Protein AF-A0A433BA31-F1 (afdb_monomer_lite)

Radius of gyration: 14.69 Å; chains: 1; bounding box: 31×31×34 Å

pLDDT: mean 86.64, std 12.72, range [44.12, 97.5]

Foldseek 3Di:
DDCDPPFPQHVHDADDCPDQFKDKQVPCQLVQAHPGPRHRDRDQWDWDAQWWKKKWFWWPPDPVDGTDTDIDDTDGRYHDTDTPDPVVDPRTDTPIMMMGID

Sequence (102 aa):
ICTNKTCEAFEEQVVVEYGKRDFDLLWDRWECKCPMCFKFVDPITCAFSNTFWRFEGAQIININEKPLKVFCDWTYAGDAYHLFDHDECEMVDWGELSIYVR

Secondary structure (DSSP, 8-state):
-B--TTSTTBTS-------SS-EEHHHHGGG-B-TTT--B---------SSEEEEEEEEES-TTSPPEEEE---EE--SS-----TTTS---EEEEEEEEE-

Organism: NCBI:txid994334

Structure (mmCIF, N/CA/C/O backbone):
data_AF-A0A433BA31-F1
#
_entry.id   AF-A0A433BA31-F1
#
loop_
_atom_site.group_PDB
_atom_site.id
_atom_site.type_symbol
_atom_site.label_atom_id
_atom_site.label_alt_id
_atom_site.label_comp_id
_atom_site.label_asym_id
_atom_site.label_entity_id
_atom_site.label_seq_id
_atom_site.pdbx_PDB_ins_code
_atom_site.Cartn_x
_atom_site.Cartn_y
_atom_site.Cartn_z
_atom_site.occupancy
_atom_site.B_iso_or_equiv
_atom_site.auth_seq_id
_atom_site.auth_comp_id
_atom_site.auth_asym_id
_atom_site.auth_atom_id
_atom_site.pdbx_PDB_model_num
ATOM 1 N N . ILE A 1 1 ? 0.177 4.512 10.891 1.00 91.12 1 ILE A N 1
ATOM 2 C CA . ILE A 1 1 ? 0.185 4.820 12.350 1.00 91.12 1 ILE A CA 1
ATOM 3 C C . ILE A 1 1 ? -0.847 5.909 12.629 1.00 91.12 1 ILE A C 1
ATOM 5 O O . ILE A 1 1 ? -0.978 6.813 11.806 1.00 91.12 1 ILE A O 1
ATOM 9 N N . CYS A 1 2 ? -1.599 5.837 13.731 1.00 94.62 2 CYS A N 1
ATOM 10 C CA . CYS A 1 2 ? -2.528 6.910 14.104 1.00 94.62 2 CYS A CA 1
ATOM 11 C C . CYS A 1 2 ? -1.805 8.041 14.854 1.00 94.62 2 CYS A C 1
ATOM 13 O O . CYS A 1 2 ? -1.207 7.827 15.903 1.00 94.62 2 CYS A O 1
ATOM 15 N N . THR A 1 3 ? -1.906 9.269 14.348 1.00 95.25 3 THR A N 1
ATOM 16 C CA . THR A 1 3 ? -1.249 10.459 14.927 1.00 95.25 3 THR A CA 1
ATOM 17 C C . THR A 1 3 ? -2.184 11.313 15.790 1.00 95.25 3 THR A C 1
ATOM 19 O O . THR A 1 3 ? -1.786 12.349 16.328 1.00 95.25 3 THR A O 1
ATOM 22 N N . ASN A 1 4 ? -3.445 10.898 15.945 1.00 96.81 4 ASN A N 1
ATOM 23 C CA . ASN A 1 4 ? -4.422 11.623 16.747 1.00 96.81 4 ASN A CA 1
ATOM 24 C C . ASN A 1 4 ? -4.256 11.312 18.243 1.00 96.81 4 ASN A C 1
ATOM 26 O O . ASN A 1 4 ? -4.662 10.246 18.691 1.00 96.81 4 ASN A O 1
ATOM 30 N N . LYS A 1 5 ? -3.754 12.280 19.019 1.00 97.06 5 LYS A N 1
ATOM 31 C CA . LYS A 1 5 ? -3.470 12.162 20.467 1.00 97.06 5 LYS A CA 1
ATOM 32 C C . LYS A 1 5 ? -4.663 11.782 21.348 1.00 97.06 5 LYS A C 1
ATOM 34 O O . LYS A 1 5 ? -4.467 11.366 22.481 1.00 97.06 5 LYS A O 1
ATOM 39 N N . THR A 1 6 ? -5.892 11.981 20.873 1.00 97.38 6 THR A N 1
ATOM 40 C CA . THR A 1 6 ? -7.116 11.630 21.616 1.00 97.38 6 THR A CA 1
ATOM 41 C C . THR A 1 6 ? -7.681 10.264 21.235 1.00 97.38 6 THR A C 1
ATOM 43 O O . THR A 1 6 ? -8.698 9.847 21.783 1.00 97.38 6 THR A O 1
ATOM 46 N N . CYS A 1 7 ? -7.067 9.586 20.266 1.00 97.50 7 CYS A N 1
ATOM 47 C CA . CYS A 1 7 ? -7.461 8.256 19.835 1.00 97.50 7 CYS A CA 1
ATOM 48 C C . CYS A 1 7 ? -6.865 7.201 20.770 1.00 97.50 7 CYS A C 1
ATOM 50 O O . CYS A 1 7 ? -5.711 7.318 21.162 1.00 97.50 7 CYS A O 1
ATOM 52 N N . GLU A 1 8 ? -7.611 6.131 21.041 1.00 97.06 8 GLU A N 1
ATOM 53 C CA . GLU A 1 8 ? -7.100 4.971 21.786 1.00 97.06 8 GLU A CA 1
ATOM 54 C C . GLU A 1 8 ? -5.876 4.344 21.101 1.00 97.06 8 GLU A C 1
ATOM 56 O O . GLU A 1 8 ? -4.901 4.009 21.753 1.00 97.06 8 GLU A O 1
ATOM 61 N N . ALA A 1 9 ? -5.892 4.283 19.769 1.00 95.94 9 ALA A N 1
ATOM 62 C CA . ALA A 1 9 ? -4.778 3.816 18.948 1.00 95.94 9 ALA A CA 1
ATOM 63 C C . ALA A 1 9 ? -3.666 4.865 18.697 1.00 95.94 9 ALA A C 1
ATOM 65 O O . ALA A 1 9 ? -2.966 4.751 17.696 1.00 95.94 9 ALA A O 1
ATOM 66 N N . PHE A 1 10 ? -3.541 5.937 19.491 1.00 97.06 10 PHE A N 1
ATOM 67 C CA . PHE A 1 10 ? -2.471 6.929 19.291 1.00 97.06 10 PHE A CA 1
ATOM 68 C C . PHE A 1 10 ? -1.086 6.264 19.341 1.00 97.06 10 PHE A C 1
ATOM 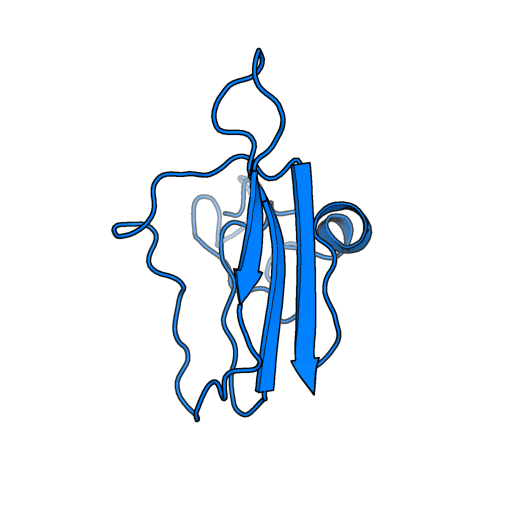70 O O . PHE A 1 10 ? -0.820 5.498 20.255 1.00 97.06 10 PHE A O 1
ATOM 77 N N . GLU A 1 11 ? -0.234 6.558 18.352 1.00 94.44 11 GLU A N 1
ATOM 78 C CA . GLU A 1 11 ? 1.095 5.945 18.144 1.00 94.44 11 GLU A CA 1
ATOM 79 C C . GLU A 1 11 ? 1.084 4.447 17.789 1.00 94.44 11 GLU A C 1
ATOM 81 O O . GLU A 1 11 ? 2.133 3.883 17.494 1.00 94.44 11 GLU A O 1
ATOM 86 N N . GLU A 1 12 ? -0.094 3.836 17.654 1.00 93.75 12 GLU A N 1
ATOM 87 C CA . GLU A 1 12 ? -0.236 2.441 17.241 1.00 93.75 12 GLU A CA 1
ATOM 88 C C . GLU A 1 12 ? -0.394 2.292 15.717 1.00 93.75 12 GLU A C 1
ATOM 90 O O . GLU A 1 12 ? -0.928 3.160 14.997 1.00 93.75 12 GLU A O 1
ATOM 95 N N . GLN A 1 13 ? 0.055 1.145 15.200 1.00 91.12 13 GLN A N 1
ATOM 96 C CA . GLN A 1 13 ? -0.247 0.720 13.836 1.00 91.12 13 GLN A CA 1
ATOM 97 C C . GLN A 1 13 ? -1.692 0.217 13.768 1.00 91.12 13 GLN A C 1
ATOM 99 O O . GLN A 1 13 ? -2.119 -0.632 14.541 1.00 91.12 13 GLN A O 1
ATOM 104 N N . VAL A 1 14 ? -2.449 0.742 12.808 1.00 92.06 14 VAL A N 1
ATOM 105 C CA . VAL A 1 14 ? -3.846 0.365 12.581 1.00 92.06 14 VAL A CA 1
ATOM 106 C C . VAL A 1 14 ? -3.976 -0.325 11.234 1.00 92.06 14 VAL A C 1
ATOM 108 O O . VAL A 1 14 ? -3.352 0.092 10.258 1.00 92.06 14 VAL A O 1
ATOM 111 N N . VAL A 1 15 ? -4.804 -1.364 11.181 1.00 91.12 15 VAL A N 1
ATOM 112 C CA . VAL A 1 15 ? -5.176 -2.028 9.930 1.00 91.12 15 VAL A CA 1
ATOM 113 C C . VAL A 1 15 ? -6.404 -1.322 9.368 1.00 91.12 15 VAL A C 1
ATOM 115 O O . VAL A 1 15 ? -7.413 -1.179 10.058 1.00 91.12 15 VAL A O 1
ATOM 118 N N . VAL A 1 16 ? -6.302 -0.856 8.125 1.00 91.38 16 VAL A N 1
ATOM 119 C CA . VAL A 1 16 ? -7.411 -0.237 7.395 1.00 91.38 16 VAL A CA 1
ATOM 120 C C . VAL A 1 16 ? -7.902 -1.233 6.355 1.00 91.38 16 VAL A C 1
ATOM 122 O O . VAL A 1 16 ? -7.165 -1.590 5.439 1.00 91.38 16 VAL A O 1
ATOM 125 N N . GLU A 1 17 ? -9.142 -1.694 6.495 1.00 88.88 17 GLU A N 1
ATOM 126 C CA . GLU A 1 17 ? -9.757 -2.581 5.510 1.00 88.88 17 GLU A CA 1
ATOM 127 C C . GLU A 1 17 ? -10.171 -1.774 4.273 1.00 88.88 17 GLU A C 1
ATOM 129 O O . GLU A 1 17 ? -11.041 -0.907 4.345 1.00 88.88 17 GLU A O 1
ATOM 134 N N . TYR A 1 18 ? -9.531 -2.049 3.135 1.00 88.69 18 TYR A N 1
ATOM 135 C CA . TYR A 1 18 ? -9.798 -1.344 1.875 1.00 88.69 18 TYR A CA 1
ATOM 136 C C . TYR A 1 18 ? -10.752 -2.108 0.933 1.00 88.69 18 TYR A C 1
ATOM 138 O O . TYR A 1 18 ? -11.390 -1.512 0.059 1.00 88.69 18 TYR A O 1
ATOM 146 N N . GLY A 1 19 ? -10.8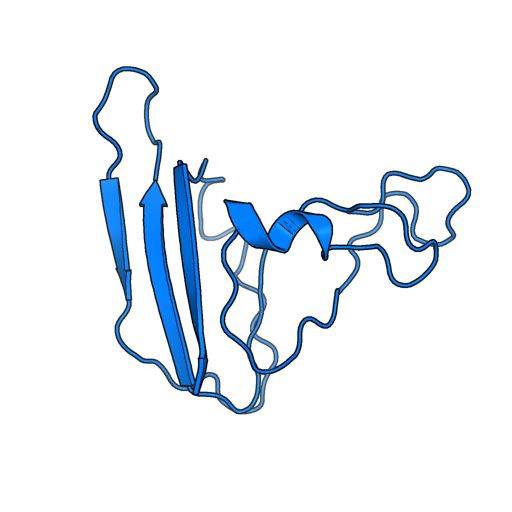85 -3.421 1.152 1.00 86.88 19 GLY A N 1
ATOM 147 C CA . GLY A 1 19 ? -11.698 -4.338 0.352 1.00 86.88 19 GLY A CA 1
ATOM 148 C C . GLY A 1 19 ? -10.957 -4.950 -0.844 1.00 86.88 19 GLY A C 1
ATOM 149 O O . GLY A 1 19 ? -9.775 -4.705 -1.067 1.00 86.88 19 GLY A O 1
ATOM 150 N N . LYS A 1 20 ? -11.668 -5.776 -1.626 1.00 85.25 20 LYS A N 1
ATOM 151 C CA . LYS A 1 20 ? -11.148 -6.421 -2.847 1.00 85.25 20 LYS A CA 1
ATOM 152 C C . LYS A 1 20 ? -11.292 -5.501 -4.062 1.00 85.25 20 LYS A C 1
ATOM 154 O O . LYS A 1 20 ? -12.148 -5.727 -4.916 1.00 85.25 20 LYS A O 1
ATOM 159 N N . ARG A 1 21 ? -10.489 -4.443 -4.102 1.00 92.88 21 ARG A N 1
ATOM 160 C CA . ARG A 1 21 ? -10.387 -3.519 -5.237 1.00 92.88 21 ARG A CA 1
ATOM 161 C C . ARG A 1 21 ? -8.953 -3.038 -5.406 1.00 92.88 21 ARG A C 1
ATOM 163 O O . ARG A 1 21 ? -8.162 -3.124 -4.469 1.00 92.88 21 ARG A O 1
ATOM 170 N N . ASP A 1 22 ? -8.658 -2.548 -6.600 1.00 95.06 22 ASP A N 1
ATOM 171 C CA . ASP A 1 22 ? -7.371 -1.940 -6.912 1.00 95.06 22 ASP A CA 1
ATOM 172 C C . ASP A 1 22 ? -7.132 -0.719 -6.016 1.00 95.06 22 ASP A C 1
ATOM 174 O O . ASP A 1 22 ? -8.086 -0.047 -5.616 1.00 95.06 22 ASP A O 1
ATOM 178 N N . PHE A 1 23 ? -5.868 -0.470 -5.687 1.00 94.50 23 PHE A N 1
ATOM 179 C CA . PHE A 1 23 ? -5.440 0.621 -4.821 1.00 94.50 23 PHE A CA 1
ATOM 180 C C . PHE A 1 23 ? -4.314 1.400 -5.488 1.00 94.50 23 PHE A C 1
ATOM 182 O O . PHE A 1 23 ? -3.276 0.832 -5.830 1.00 94.50 23 PHE A O 1
ATOM 189 N N . ASP A 1 24 ? -4.490 2.703 -5.616 1.00 94.69 24 ASP A N 1
ATOM 190 C CA . ASP A 1 24 ? -3.480 3.637 -6.082 1.00 94.69 24 ASP A CA 1
ATOM 191 C C . ASP A 1 24 ? -3.023 4.530 -4.924 1.00 94.69 24 ASP A C 1
ATOM 193 O O . ASP A 1 24 ? -3.808 5.261 -4.319 1.00 94.69 24 ASP A O 1
ATOM 197 N N . LEU A 1 25 ? -1.732 4.497 -4.600 1.00 91.75 25 LEU A N 1
ATOM 198 C CA . LEU A 1 25 ? -1.193 5.223 -3.451 1.00 91.75 25 LEU A CA 1
ATOM 199 C C . LEU A 1 25 ? -1.424 6.739 -3.541 1.00 91.75 25 LEU A C 1
ATOM 201 O O . LEU A 1 25 ? -1.604 7.393 -2.512 1.00 91.75 25 LEU A O 1
ATOM 205 N N . LEU A 1 26 ? -1.423 7.318 -4.742 1.00 90.19 26 LEU A N 1
ATOM 206 C CA . LEU A 1 26 ? -1.649 8.749 -4.917 1.00 90.19 26 LEU A CA 1
ATOM 207 C C . LEU A 1 26 ? -3.138 9.081 -4.803 1.00 90.19 26 LEU A C 1
ATOM 209 O O . LEU A 1 26 ? -3.505 10.036 -4.108 1.00 90.19 26 LEU A O 1
ATOM 213 N N . TRP A 1 27 ? -3.980 8.301 -5.479 1.00 93.12 27 TRP A N 1
ATOM 214 C CA . TRP A 1 27 ? -5.402 8.601 -5.613 1.00 93.12 27 TRP A CA 1
ATOM 215 C C . TRP A 1 27 ? -6.262 8.081 -4.475 1.00 93.12 27 TRP A C 1
ATOM 217 O O . TRP A 1 27 ? -7.287 8.697 -4.227 1.00 93.12 27 TRP A O 1
ATOM 227 N N . ASP A 1 28 ? -5.854 7.039 -3.755 1.00 94.12 28 ASP A N 1
ATOM 228 C CA . ASP A 1 28 ? -6.685 6.367 -2.749 1.00 94.12 28 ASP A CA 1
ATOM 229 C C . ASP A 1 28 ? -6.208 6.586 -1.309 1.00 94.12 28 ASP A C 1
ATOM 231 O O . ASP A 1 28 ? -6.937 6.285 -0.361 1.00 94.12 28 ASP A O 1
ATOM 235 N N . ARG A 1 29 ? -5.031 7.196 -1.090 1.00 90.06 29 ARG A N 1
ATOM 236 C CA . ARG A 1 29 ? -4.516 7.469 0.273 1.00 90.06 29 ARG A CA 1
ATOM 237 C C . ARG A 1 29 ? -5.455 8.290 1.157 1.00 90.06 29 ARG A C 1
ATOM 239 O O . ARG A 1 29 ? -5.363 8.223 2.378 1.00 90.06 29 ARG A O 1
ATOM 246 N N . TRP A 1 30 ? -6.348 9.092 0.576 1.00 91.06 30 TRP A N 1
ATOM 247 C CA . TRP A 1 30 ? -7.328 9.874 1.342 1.00 91.06 30 TRP A CA 1
ATOM 248 C C . TRP A 1 30 ? -8.442 8.992 1.936 1.00 91.06 30 TRP A C 1
ATOM 250 O O . TRP A 1 30 ? -9.178 9.412 2.833 1.00 91.06 30 TRP A O 1
ATOM 260 N N . GLU A 1 31 ? -8.572 7.752 1.479 1.00 93.44 31 GLU A N 1
ATOM 261 C CA . GLU A 1 31 ? -9.482 6.775 2.067 1.00 93.44 31 GLU A CA 1
ATOM 262 C C . GLU A 1 31 ? -8.853 6.054 3.270 1.00 93.44 31 GLU A C 1
ATOM 264 O O . GLU A 1 31 ? -9.578 5.517 4.110 1.00 93.44 31 GLU A O 1
ATOM 269 N N . CYS A 1 32 ? -7.524 6.108 3.421 1.00 93.69 32 CYS A N 1
ATOM 270 C CA . CYS A 1 32 ? -6.804 5.527 4.551 1.00 93.69 32 CYS A CA 1
ATOM 271 C C . CYS A 1 32 ? -7.093 6.306 5.841 1.00 93.69 32 CYS A C 1
ATOM 273 O O . CYS A 1 32 ? -6.506 7.355 6.128 1.00 93.69 32 CYS A O 1
ATOM 275 N N . LYS A 1 33 ? -8.024 5.786 6.644 1.00 95.75 33 LYS A N 1
ATOM 276 C CA . LYS A 1 33 ? -8.453 6.394 7.907 1.00 95.75 33 LYS A CA 1
ATOM 277 C C . LYS A 1 33 ? -8.349 5.400 9.048 1.00 95.75 33 LYS A C 1
ATOM 279 O O . LYS A 1 33 ? -8.700 4.235 8.906 1.00 95.75 33 LYS A O 1
ATOM 284 N N . CYS A 1 34 ? -7.912 5.888 10.204 1.00 95.94 34 CYS A N 1
ATOM 285 C CA . CYS A 1 34 ? -7.905 5.110 11.433 1.00 95.94 34 CYS A CA 1
ATOM 286 C C . CYS A 1 34 ? -9.331 4.618 11.749 1.00 95.94 34 CYS A C 1
ATOM 288 O O . CYS A 1 34 ? -10.230 5.456 11.846 1.00 95.94 34 CYS A O 1
ATOM 290 N N . PRO A 1 35 ? -9.556 3.310 11.968 1.00 95.56 35 PRO A N 1
ATOM 291 C CA . PRO A 1 35 ? -10.895 2.769 12.219 1.00 95.56 35 PRO A CA 1
ATOM 292 C C . PRO A 1 35 ? -11.497 3.242 13.552 1.00 95.56 35 PRO A C 1
ATOM 294 O O . PRO A 1 35 ? -12.711 3.239 13.713 1.00 95.56 35 PRO A O 1
ATOM 297 N N . MET A 1 36 ? -10.658 3.689 14.494 1.00 96.12 36 MET A N 1
ATOM 298 C CA . MET A 1 36 ? -11.089 4.128 15.826 1.00 96.12 36 MET A CA 1
ATOM 299 C C . MET A 1 36 ? -11.515 5.602 15.862 1.00 96.12 36 MET A C 1
ATOM 301 O O . MET A 1 36 ? -12.467 5.959 16.548 1.00 96.12 36 MET A O 1
ATOM 305 N N . CYS A 1 37 ? -10.805 6.484 15.145 1.00 96.69 37 CYS A N 1
ATOM 306 C CA . CYS A 1 37 ? -11.053 7.934 15.202 1.00 96.69 37 CYS A CA 1
ATOM 307 C C . CYS A 1 37 ? -11.371 8.591 13.854 1.00 96.69 37 CYS A C 1
ATOM 309 O O . CYS A 1 37 ? -11.598 9.802 13.805 1.00 96.69 37 CYS A O 1
ATOM 311 N N . PHE A 1 38 ? -11.361 7.824 12.762 1.00 95.75 38 PHE A N 1
ATOM 312 C CA . PHE A 1 38 ? -11.658 8.257 11.392 1.00 95.75 38 PHE A CA 1
ATOM 313 C C . PHE A 1 38 ? -10.772 9.395 10.854 1.00 95.75 38 PHE A C 1
ATOM 315 O O . PHE A 1 38 ? -11.088 10.009 9.832 1.00 95.75 38 PHE A O 1
ATOM 322 N N . LYS A 1 39 ? -9.648 9.687 11.520 1.00 95.88 39 LYS A N 1
ATOM 323 C CA . LYS A 1 39 ? -8.618 10.610 11.027 1.00 95.88 39 LYS A CA 1
ATOM 324 C C . LYS A 1 39 ? -7.718 9.910 10.015 1.00 95.88 39 LYS A C 1
ATOM 326 O O . LYS A 1 39 ? -7.531 8.698 10.096 1.00 95.88 39 LYS A O 1
ATOM 331 N N . PHE A 1 40 ? -7.171 10.687 9.084 1.00 94.38 40 PHE A N 1
ATOM 332 C CA . PHE A 1 40 ? -6.241 10.192 8.074 1.00 94.38 40 PHE A CA 1
ATOM 333 C C . PHE A 1 40 ? -5.024 9.537 8.721 1.00 94.38 40 PHE A C 1
ATOM 335 O O . PHE A 1 40 ? -4.503 10.031 9.725 1.00 94.38 40 PHE A O 1
ATOM 342 N N . VAL A 1 41 ? -4.591 8.433 8.127 1.00 93.56 41 VAL A N 1
ATOM 343 C CA . VAL A 1 41 ? -3.350 7.744 8.467 1.00 93.56 41 VAL A CA 1
ATOM 344 C C . VAL A 1 41 ? -2.599 7.465 7.179 1.00 93.56 41 VAL A C 1
ATOM 346 O O . VAL A 1 41 ? -3.210 7.081 6.184 1.00 93.56 41 VAL A O 1
ATOM 349 N N . ASP A 1 42 ? -1.284 7.648 7.197 1.00 90.50 42 ASP A N 1
ATOM 350 C CA . ASP A 1 42 ? -0.477 7.284 6.041 1.00 90.50 42 ASP A CA 1
ATOM 351 C C . ASP A 1 42 ? -0.383 5.753 5.930 1.00 90.50 42 ASP A C 1
ATOM 353 O O . ASP A 1 42 ? -0.121 5.081 6.942 1.00 90.50 42 ASP A O 1
ATOM 357 N N . PRO A 1 43 ? -0.633 5.187 4.734 1.00 89.00 43 PRO A N 1
ATOM 358 C CA . PRO A 1 43 ? -0.404 3.775 4.472 1.00 89.00 43 PRO A CA 1
ATOM 359 C C . PRO A 1 43 ? 1.103 3.500 4.469 1.00 89.00 43 PRO A C 1
ATOM 361 O O . PRO A 1 43 ? 1.870 4.207 3.824 1.00 89.00 43 PRO A O 1
ATOM 364 N N . ILE A 1 44 ? 1.522 2.478 5.215 1.00 85.31 44 ILE A N 1
ATOM 365 C CA . ILE A 1 44 ? 2.941 2.100 5.369 1.00 85.31 44 ILE A CA 1
ATOM 366 C C . ILE A 1 44 ? 3.209 0.748 4.702 1.00 85.31 44 ILE A C 1
ATOM 368 O O . ILE A 1 44 ? 4.258 0.523 4.116 1.00 85.31 44 ILE A O 1
ATOM 372 N N . THR A 1 45 ? 2.243 -0.161 4.791 1.00 85.62 45 THR A N 1
ATOM 373 C CA . THR A 1 45 ? 2.321 -1.521 4.264 1.00 85.62 45 THR A CA 1
ATOM 374 C C . THR A 1 45 ? 0.918 -1.990 3.890 1.00 85.62 45 THR A C 1
ATOM 376 O O . THR A 1 45 ? -0.079 -1.354 4.250 1.00 85.62 45 THR A O 1
ATOM 379 N N . CYS A 1 46 ? 0.840 -3.094 3.158 1.00 86.88 46 CYS A N 1
ATOM 380 C CA . CYS A 1 46 ? -0.405 -3.726 2.751 1.00 86.88 46 CYS A CA 1
ATOM 381 C C . CYS A 1 46 ? -0.333 -5.233 2.997 1.00 86.88 46 CYS A C 1
ATOM 383 O O . CYS A 1 46 ? 0.732 -5.798 3.248 1.00 86.88 46 CYS A O 1
ATOM 385 N N . ALA A 1 47 ? -1.493 -5.871 2.945 1.00 86.19 47 ALA A N 1
ATOM 386 C CA . ALA A 1 47 ? -1.616 -7.307 3.068 1.00 86.19 47 ALA A CA 1
ATOM 387 C C . ALA A 1 47 ? -2.810 -7.782 2.246 1.00 86.19 47 ALA A C 1
ATOM 389 O O . ALA A 1 47 ? -3.790 -7.059 2.054 1.00 86.19 47 ALA A O 1
ATOM 390 N N . PHE A 1 48 ? -2.721 -9.023 1.787 1.00 87.81 48 PHE A N 1
ATOM 391 C CA . PHE A 1 48 ? -3.701 -9.646 0.912 1.00 87.81 48 PHE A CA 1
ATOM 392 C C . PHE A 1 48 ? -4.179 -10.952 1.539 1.00 87.81 48 PHE A C 1
ATOM 394 O O . PHE A 1 48 ? -3.406 -11.645 2.192 1.00 87.81 48 PHE A O 1
ATOM 401 N N . SER A 1 49 ? -5.447 -11.301 1.328 1.00 88.19 49 SER A N 1
ATOM 402 C CA . SER A 1 49 ? -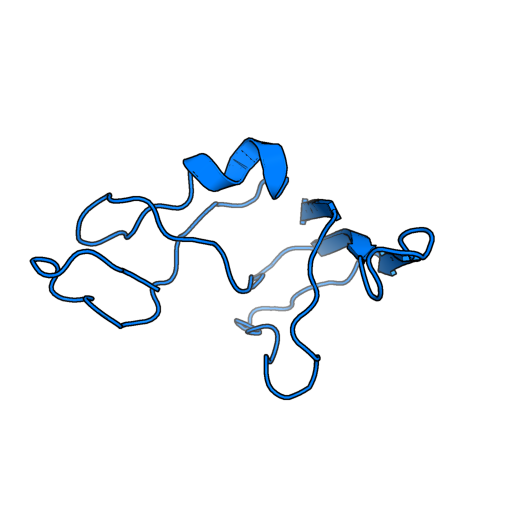6.000 -12.592 1.745 1.00 88.19 49 SER A CA 1
ATOM 403 C C . SER A 1 49 ? -7.019 -13.078 0.720 1.00 88.19 49 SER A C 1
ATOM 405 O O . SER A 1 49 ? -7.882 -12.317 0.269 1.00 88.19 49 SER A O 1
ATOM 407 N N . ASN A 1 50 ? -6.909 -14.353 0.344 1.00 88.56 50 ASN A N 1
ATOM 408 C CA . ASN A 1 50 ? -7.810 -15.064 -0.559 1.00 88.56 50 ASN A CA 1
ATOM 409 C C . ASN A 1 50 ? -8.085 -14.291 -1.867 1.00 88.56 50 ASN A C 1
ATOM 411 O O . ASN A 1 50 ? -9.238 -14.041 -2.244 1.00 88.56 50 ASN A O 1
ATOM 415 N N . THR A 1 51 ? -7.006 -13.836 -2.508 1.00 90.75 51 THR A N 1
ATOM 416 C CA . THR A 1 51 ? -7.026 -13.054 -3.751 1.00 90.75 51 THR A CA 1
ATOM 417 C C . THR A 1 51 ? -5.730 -13.260 -4.529 1.00 90.75 51 THR A C 1
ATOM 419 O O . THR A 1 51 ? -4.683 -13.562 -3.942 1.00 90.75 51 THR A O 1
ATOM 422 N N . PHE A 1 52 ? -5.778 -13.073 -5.846 1.00 92.56 52 PHE A N 1
ATOM 423 C CA . PHE A 1 52 ? -4.561 -12.794 -6.602 1.00 92.56 52 PHE A CA 1
ATOM 424 C C . PHE A 1 52 ? -4.234 -11.313 -6.477 1.00 92.56 52 PHE A C 1
ATOM 426 O O . PHE A 1 52 ? -5.145 -10.483 -6.451 1.00 92.56 52 PHE A O 1
ATOM 433 N N . TRP A 1 53 ? -2.948 -10.997 -6.418 1.00 92.69 53 TRP A N 1
ATOM 434 C CA . TRP A 1 53 ? -2.461 -9.629 -6.358 1.00 92.69 53 TRP A CA 1
ATOM 435 C C . TRP A 1 53 ? -1.246 -9.445 -7.262 1.00 92.69 53 TRP A C 1
ATOM 437 O O . TRP A 1 53 ? -0.533 -10.400 -7.582 1.00 92.69 53 TRP A O 1
ATOM 447 N N . ARG A 1 54 ? -1.024 -8.205 -7.680 1.00 93.38 54 ARG A N 1
ATOM 448 C CA . ARG A 1 54 ? 0.248 -7.732 -8.228 1.00 93.38 54 ARG A CA 1
ATOM 449 C C . ARG A 1 54 ? 0.411 -6.252 -7.906 1.00 93.38 54 ARG A C 1
ATOM 451 O O . ARG A 1 54 ? -0.581 -5.582 -7.619 1.00 93.38 54 ARG A O 1
ATOM 458 N N . PHE A 1 55 ? 1.620 -5.729 -8.036 1.00 92.94 55 PHE A N 1
ATOM 459 C CA . PHE A 1 55 ? 1.859 -4.291 -7.990 1.00 92.94 55 PHE A CA 1
ATOM 460 C C . PHE A 1 55 ? 2.708 -3.839 -9.169 1.00 92.94 55 PHE A C 1
ATOM 462 O O . PHE A 1 55 ? 3.470 -4.618 -9.748 1.00 92.94 55 PHE A O 1
ATOM 469 N N . GLU A 1 56 ? 2.596 -2.558 -9.478 1.00 94.25 56 GLU A N 1
ATOM 470 C CA . GLU A 1 56 ? 3.560 -1.827 -10.284 1.00 94.25 56 GLU A CA 1
ATOM 471 C C . GLU A 1 56 ? 3.823 -0.472 -9.630 1.00 94.25 56 GLU A C 1
ATOM 473 O O . GLU A 1 56 ? 2.955 0.095 -8.966 1.00 94.25 56 GLU A O 1
ATOM 478 N N . GLY A 1 57 ? 5.033 0.045 -9.786 1.00 92.75 57 GLY A N 1
ATOM 479 C CA . GLY A 1 57 ? 5.374 1.338 -9.221 1.00 92.75 57 GLY A CA 1
ATOM 480 C C . GLY A 1 57 ? 6.731 1.853 -9.662 1.00 92.75 57 GLY A C 1
ATOM 481 O O . GLY 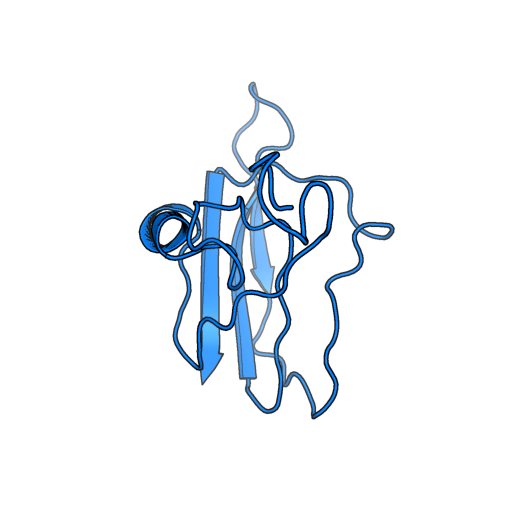A 1 57 ? 7.469 1.209 -10.415 1.00 92.75 57 GLY A O 1
ATOM 482 N N . ALA A 1 58 ? 7.049 3.046 -9.180 1.00 90.75 58 ALA A N 1
ATOM 483 C CA . ALA A 1 58 ? 8.304 3.733 -9.422 1.00 90.75 58 ALA A CA 1
ATOM 484 C C . ALA A 1 58 ? 8.956 4.107 -8.088 1.00 90.75 58 ALA A C 1
ATOM 486 O O . ALA A 1 58 ? 8.422 4.921 -7.334 1.00 90.75 58 ALA A O 1
ATOM 487 N N . GLN A 1 59 ? 10.121 3.526 -7.819 1.00 89.19 59 GLN A N 1
ATOM 488 C CA . GLN A 1 59 ? 10.903 3.767 -6.610 1.00 89.19 59 GLN A CA 1
ATOM 489 C C . GLN A 1 59 ? 11.856 4.948 -6.813 1.00 89.19 59 GLN A C 1
ATOM 491 O O . GLN A 1 59 ? 12.600 4.993 -7.800 1.00 89.19 59 GLN A O 1
ATOM 496 N N . ILE A 1 60 ? 11.852 5.897 -5.878 1.00 86.69 60 ILE A N 1
ATOM 497 C CA . ILE A 1 60 ? 12.776 7.033 -5.835 1.00 86.69 60 ILE A CA 1
ATOM 498 C C . ILE A 1 60 ? 13.921 6.667 -4.889 1.00 86.69 60 ILE A C 1
ATOM 500 O O . ILE A 1 60 ? 13.832 6.849 -3.683 1.00 86.69 60 ILE A O 1
ATOM 504 N N . ILE A 1 61 ? 15.009 6.137 -5.447 1.00 82.75 61 ILE A N 1
ATOM 505 C CA . ILE A 1 61 ? 16.203 5.754 -4.671 1.00 82.75 61 ILE A CA 1
ATOM 506 C C . ILE A 1 61 ? 17.084 6.986 -4.395 1.00 82.75 61 ILE A C 1
ATOM 508 O O . ILE A 1 61 ? 17.666 7.132 -3.324 1.00 82.75 61 ILE A O 1
ATOM 512 N N . ASN A 1 62 ? 17.176 7.900 -5.367 1.00 82.62 62 ASN A N 1
ATOM 513 C CA . ASN A 1 62 ? 17.939 9.143 -5.274 1.00 82.62 62 ASN A CA 1
ATOM 514 C C . ASN A 1 62 ? 17.205 10.261 -6.024 1.00 82.62 62 ASN A C 1
ATOM 516 O O . ASN A 1 62 ? 16.805 10.084 -7.172 1.00 82.62 62 ASN A O 1
ATOM 520 N N . ILE A 1 63 ? 17.077 11.435 -5.398 1.00 82.12 63 ILE A N 1
ATOM 521 C CA . ILE A 1 63 ? 16.395 12.607 -5.971 1.00 82.12 63 ILE A CA 1
ATOM 522 C C . ILE A 1 63 ? 17.026 13.114 -7.279 1.00 82.12 63 ILE A C 1
ATOM 524 O O . ILE A 1 63 ? 16.358 13.776 -8.070 1.00 82.12 63 ILE A O 1
ATOM 528 N N . ASN A 1 64 ? 18.304 12.807 -7.519 1.00 89.50 64 ASN A N 1
ATOM 529 C CA . ASN A 1 64 ? 19.026 13.215 -8.727 1.00 89.50 64 ASN A CA 1
ATOM 530 C C . ASN A 1 64 ? 19.005 12.156 -9.840 1.00 89.50 64 ASN A C 1
ATOM 532 O O . ASN A 1 64 ? 19.580 12.382 -10.906 1.00 89.50 64 ASN A O 1
ATOM 536 N N . GLU A 1 65 ? 18.375 11.005 -9.606 1.00 87.81 65 GLU A N 1
ATOM 537 C CA . GLU A 1 65 ? 18.323 9.901 -10.559 1.00 87.81 65 GLU A CA 1
ATOM 538 C C . GLU A 1 65 ? 16.900 9.651 -11.050 1.00 87.81 65 GLU A C 1
ATOM 540 O O . GLU A 1 65 ? 15.903 10.058 -10.453 1.00 87.81 65 GLU A O 1
ATOM 545 N N . LYS A 1 66 ? 16.799 8.979 -12.198 1.00 87.62 66 LYS A N 1
ATOM 546 C CA . LYS A 1 66 ? 15.504 8.580 -12.739 1.00 87.62 66 LYS A CA 1
ATOM 547 C C . LYS A 1 66 ? 14.889 7.504 -11.828 1.00 87.62 66 LYS A C 1
ATOM 549 O O . LYS A 1 66 ? 15.587 6.536 -11.534 1.00 87.62 66 LYS A O 1
ATOM 554 N N . PRO A 1 67 ? 13.593 7.601 -11.473 1.00 90.12 67 PRO A N 1
ATOM 555 C CA . PRO A 1 67 ? 12.920 6.565 -10.699 1.00 90.12 67 PRO A CA 1
ATOM 556 C C . PRO A 1 67 ? 13.029 5.180 -11.347 1.00 90.12 67 PRO A C 1
ATOM 558 O O . PRO A 1 67 ? 12.905 5.040 -12.574 1.00 90.12 67 PRO A O 1
ATOM 561 N N . LEU A 1 68 ? 13.231 4.157 -10.518 1.00 90.06 68 LEU A N 1
ATOM 562 C CA . LEU A 1 68 ? 13.305 2.768 -10.953 1.00 90.06 68 LEU A CA 1
ATOM 563 C C . LEU A 1 68 ? 11.896 2.185 -11.044 1.00 90.06 68 LEU A C 1
ATOM 565 O O . LEU A 1 68 ? 11.184 2.106 -10.046 1.00 90.06 68 LEU A O 1
ATOM 569 N N . LYS A 1 69 ? 11.497 1.750 -12.241 1.00 91.62 69 LYS A N 1
ATOM 570 C CA . LYS A 1 69 ? 10.233 1.032 -12.422 1.00 91.62 69 LYS A CA 1
ATOM 571 C C . LYS A 1 69 ? 10.367 -0.398 -11.915 1.00 91.62 69 LYS A C 1
ATOM 573 O O . LYS A 1 69 ? 11.270 -1.114 -12.344 1.00 91.62 69 LYS A O 1
ATOM 578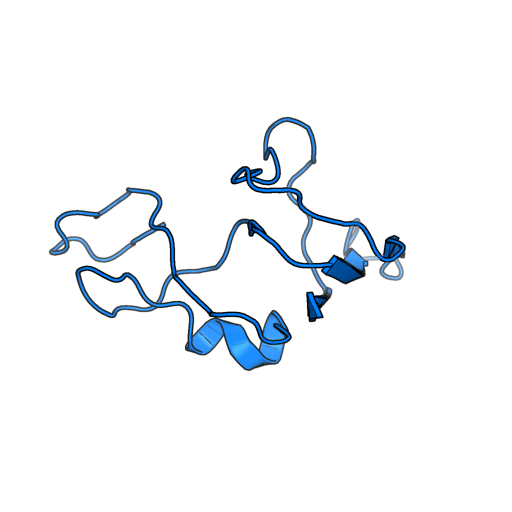 N N . VAL A 1 70 ? 9.437 -0.809 -11.067 1.00 90.75 70 VAL A N 1
ATOM 579 C CA . VAL A 1 70 ? 9.364 -2.146 -10.473 1.00 90.75 70 VAL A CA 1
ATOM 580 C C . VAL A 1 70 ? 7.940 -2.679 -10.583 1.00 90.75 70 VAL A C 1
ATOM 582 O O . VAL A 1 70 ? 6.977 -1.914 -10.577 1.00 90.75 70 VAL A O 1
ATOM 585 N N . PHE A 1 71 ? 7.804 -3.992 -10.715 1.00 92.50 71 PHE A N 1
ATOM 586 C CA . PHE A 1 71 ? 6.517 -4.679 -10.736 1.00 92.50 71 PHE A CA 1
ATOM 587 C C . PHE A 1 71 ? 6.711 -6.140 -10.336 1.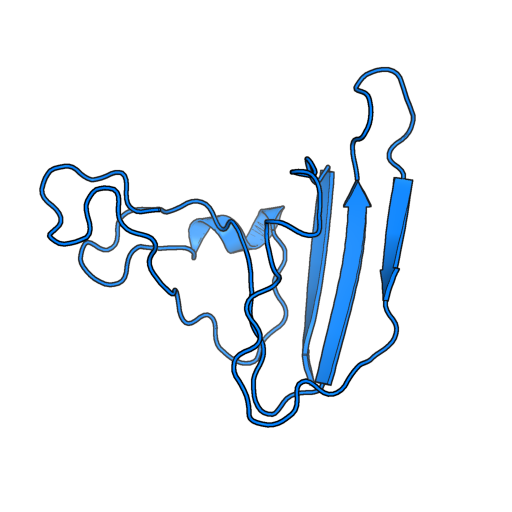00 92.50 71 PHE A C 1
ATOM 589 O O . PHE A 1 71 ? 7.829 -6.660 -10.402 1.00 92.50 71 PHE A O 1
ATOM 596 N N . CYS A 1 72 ? 5.625 -6.810 -9.962 1.00 90.12 72 CYS A N 1
ATOM 597 C CA . CYS A 1 72 ? 5.610 -8.259 -9.799 1.00 90.12 72 CYS A CA 1
ATOM 598 C C . CYS A 1 72 ? 4.565 -8.916 -10.702 1.00 90.12 72 CYS A C 1
ATOM 600 O O . CYS A 1 72 ? 3.602 -8.289 -11.157 1.00 90.12 72 CYS A O 1
ATOM 602 N N . ASP A 1 73 ? 4.763 -10.206 -10.954 1.00 93.50 73 ASP A N 1
ATOM 603 C CA . ASP A 1 73 ? 3.750 -11.032 -11.592 1.00 93.50 73 ASP A CA 1
ATOM 604 C C . ASP A 1 73 ? 2.600 -11.336 -10.628 1.00 93.50 73 ASP A C 1
ATOM 606 O O . ASP A 1 73 ? 2.739 -11.314 -9.402 1.00 93.50 73 ASP A O 1
ATOM 610 N N . TRP A 1 74 ? 1.446 -11.665 -11.210 1.00 94.12 74 TRP A N 1
ATOM 611 C CA . TRP A 1 74 ? 0.271 -12.093 -10.459 1.00 94.12 74 TRP A CA 1
ATOM 612 C C . TRP A 1 74 ? 0.605 -13.256 -9.528 1.00 94.12 74 TRP A C 1
ATOM 614 O O . TRP A 1 74 ? 0.917 -14.359 -9.980 1.00 94.12 74 TRP A O 1
ATOM 624 N N . THR A 1 75 ? 0.456 -13.014 -8.233 1.00 91.75 75 THR A N 1
ATOM 625 C CA . THR A 1 75 ? 0.766 -13.970 -7.173 1.00 91.75 75 THR A CA 1
ATOM 626 C C . THR A 1 75 ? -0.486 -14.228 -6.345 1.00 91.75 75 THR A C 1
ATOM 628 O O . THR A 1 75 ? -1.271 -13.319 -6.080 1.00 91.75 75 THR A O 1
ATOM 631 N N . TYR A 1 76 ? -0.720 -15.483 -5.964 1.00 91.44 76 TYR A N 1
ATOM 632 C CA . TYR A 1 76 ? -1.830 -15.823 -5.077 1.00 91.44 76 TYR A CA 1
ATOM 633 C C . TYR A 1 76 ? -1.422 -15.590 -3.622 1.00 91.44 76 TYR A C 1
ATOM 635 O O . TYR A 1 76 ? -0.398 -16.110 -3.189 1.00 91.44 76 TYR A O 1
ATOM 643 N N . ALA A 1 77 ? -2.220 -14.825 -2.873 1.00 86.94 77 ALA A N 1
ATOM 644 C CA . ALA A 1 77 ? -1.906 -14.461 -1.489 1.00 86.94 77 ALA A CA 1
ATOM 645 C C . ALA A 1 77 ? -2.035 -15.622 -0.488 1.00 86.94 77 ALA A C 1
ATOM 647 O O . ALA A 1 77 ? -1.530 -15.525 0.623 1.00 86.94 77 ALA A O 1
ATOM 648 N N . GLY A 1 78 ? -2.725 -16.707 -0.856 1.00 83.31 78 GLY A N 1
ATOM 649 C CA . GLY A 1 78 ? -3.125 -17.726 0.114 1.00 83.31 78 GLY A CA 1
ATOM 650 C C . GLY A 1 78 ? -4.238 -17.228 1.039 1.00 83.31 78 GLY A C 1
ATOM 651 O O . GLY A 1 78 ? -4.942 -16.267 0.728 1.00 83.31 78 GLY A O 1
ATOM 652 N N . ASP A 1 79 ? -4.437 -17.916 2.157 1.00 75.19 79 ASP A N 1
ATOM 653 C CA . ASP A 1 79 ? -5.441 -17.604 3.181 1.00 75.19 79 ASP A CA 1
ATOM 654 C C . ASP A 1 79 ? -4.872 -16.821 4.378 1.00 75.19 79 ASP A C 1
ATOM 656 O O . ASP A 1 79 ? -5.639 -16.293 5.185 1.00 75.19 79 ASP A O 1
ATOM 660 N N . ALA A 1 80 ? -3.548 -16.688 4.471 1.00 63.53 80 ALA A N 1
ATOM 661 C CA . ALA A 1 80 ? -2.867 -16.008 5.563 1.00 63.53 80 ALA A CA 1
ATOM 662 C C . ALA A 1 80 ? -2.639 -14.512 5.290 1.00 63.53 80 ALA A C 1
ATOM 664 O O . ALA A 1 80 ? -2.446 -14.073 4.158 1.00 63.53 80 ALA A O 1
ATOM 665 N N . TYR A 1 81 ? -2.639 -13.720 6.364 1.00 60.00 81 TYR A N 1
ATOM 666 C CA . TYR A 1 81 ? -2.289 -12.305 6.325 1.00 60.00 81 TYR A CA 1
ATOM 667 C C . TYR A 1 81 ? -0.765 -12.170 6.325 1.00 60.00 81 TYR A C 1
ATOM 669 O O . TYR A 1 81 ? -0.121 -12.297 7.367 1.00 60.00 81 TYR A O 1
ATOM 677 N N . HIS A 1 82 ? -0.186 -11.935 5.154 1.00 61.75 82 HIS A N 1
ATOM 678 C CA . HIS A 1 82 ? 1.232 -11.620 5.035 1.00 61.75 82 HIS A CA 1
ATOM 679 C C . HIS A 1 82 ? 1.398 -10.104 5.125 1.00 61.75 82 HIS A C 1
ATOM 681 O O . HIS A 1 82 ? 1.100 -9.386 4.172 1.00 61.75 82 HIS A O 1
ATOM 687 N N . LEU A 1 83 ? 1.832 -9.614 6.288 1.00 57.47 83 LEU A N 1
ATOM 688 C CA . LEU A 1 83 ? 2.382 -8.265 6.379 1.00 57.47 83 LEU A CA 1
ATOM 689 C C . LEU A 1 83 ? 3.646 -8.232 5.529 1.00 57.47 83 LEU A C 1
ATOM 691 O O . LEU A 1 83 ? 4.526 -9.070 5.712 1.00 57.47 83 LEU A O 1
ATOM 695 N N . PHE A 1 84 ? 3.714 -7.288 4.595 1.00 59.28 84 PHE A N 1
ATOM 696 C CA . PHE A 1 84 ? 4.962 -7.002 3.904 1.00 59.28 84 PHE A CA 1
ATOM 697 C C . PHE A 1 84 ? 5.974 -6.556 4.965 1.00 59.28 84 PHE A C 1
ATOM 699 O O . PHE A 1 84 ? 5.733 -5.549 5.641 1.00 59.28 84 PHE A O 1
ATOM 706 N N . ASP A 1 85 ? 7.014 -7.365 5.180 1.00 49.56 85 ASP A N 1
ATOM 707 C CA . ASP A 1 85 ? 7.948 -7.177 6.283 1.00 49.56 85 ASP A CA 1
ATOM 708 C C . ASP A 1 85 ? 8.822 -5.948 6.020 1.00 49.56 85 ASP A C 1
ATOM 710 O O . ASP A 1 85 ? 9.484 -5.825 4.988 1.00 49.56 85 ASP A O 1
ATOM 714 N N . HIS A 1 86 ? 8.771 -5.010 6.957 1.00 49.31 86 HIS A N 1
ATOM 715 C CA . HIS A 1 86 ? 9.493 -3.748 6.901 1.00 49.31 86 HIS A CA 1
ATOM 716 C C . HIS A 1 86 ? 10.990 -3.950 7.204 1.00 49.31 86 HIS A C 1
ATOM 718 O O . HIS A 1 86 ? 11.802 -3.090 6.867 1.00 49.31 86 HIS A O 1
ATOM 724 N N . ASP A 1 87 ? 11.377 -5.077 7.810 1.00 45.41 87 ASP A N 1
ATOM 725 C CA . ASP A 1 87 ? 12.780 -5.361 8.135 1.00 45.41 87 ASP A CA 1
ATOM 726 C C . ASP A 1 87 ? 13.563 -5.958 6.947 1.00 45.41 87 ASP A C 1
ATOM 728 O O . ASP A 1 87 ? 14.792 -5.875 6.917 1.00 45.41 87 ASP A O 1
ATOM 732 N N . GLU A 1 88 ? 12.882 -6.509 5.932 1.00 44.12 88 GLU A N 1
ATOM 733 C CA . GLU A 1 88 ? 13.527 -7.059 4.726 1.00 44.12 88 GLU A CA 1
ATOM 734 C C . GLU A 1 88 ? 13.656 -6.046 3.575 1.00 44.12 88 GLU A C 1
ATOM 736 O O . GLU A 1 88 ? 14.410 -6.277 2.627 1.00 44.12 88 GLU A O 1
ATOM 741 N N . CYS A 1 89 ? 12.944 -4.919 3.639 1.00 48.91 89 CYS A N 1
ATOM 742 C CA . CYS A 1 89 ? 12.944 -3.895 2.599 1.00 48.91 89 CYS A CA 1
ATOM 743 C C . CYS A 1 89 ? 13.269 -2.525 3.197 1.00 48.91 89 CYS A C 1
ATOM 745 O O . CYS A 1 89 ? 12.558 -2.037 4.070 1.00 48.91 89 CYS A O 1
ATOM 747 N N . GLU A 1 90 ? 14.327 -1.878 2.696 1.00 56.34 90 GLU A N 1
ATOM 748 C CA . GLU A 1 90 ? 14.599 -0.473 3.013 1.00 56.34 90 GLU A CA 1
ATOM 749 C C . GLU A 1 90 ? 13.352 0.373 2.719 1.00 56.34 90 GLU A C 1
ATOM 751 O O . GLU A 1 90 ? 12.646 0.130 1.742 1.00 56.34 90 GLU A O 1
ATOM 756 N N . MET A 1 91 ? 13.067 1.360 3.571 1.00 60.25 91 MET A N 1
ATOM 757 C CA . MET A 1 91 ? 11.993 2.328 3.341 1.00 60.25 91 MET A CA 1
ATOM 758 C C . MET A 1 91 ? 12.169 2.961 1.960 1.00 60.25 91 MET A C 1
ATOM 760 O O . MET A 1 91 ? 13.139 3.681 1.726 1.00 60.25 91 MET A O 1
ATOM 764 N N . VAL A 1 92 ? 11.235 2.682 1.051 1.00 70.50 92 VAL A N 1
ATOM 765 C CA . VAL A 1 92 ? 11.277 3.211 -0.310 1.00 70.50 92 VAL A CA 1
ATOM 766 C C . VAL A 1 92 ? 10.278 4.344 -0.461 1.00 70.50 92 VAL A C 1
ATOM 768 O O . VAL A 1 92 ? 9.079 4.162 -0.243 1.00 70.50 92 VAL A O 1
ATOM 771 N N . ASP A 1 93 ? 10.764 5.493 -0.921 1.00 79.56 93 ASP A N 1
ATOM 772 C CA . ASP A 1 93 ? 9.899 6.568 -1.385 1.00 79.56 93 ASP A CA 1
ATOM 773 C C . ASP A 1 93 ? 9.311 6.194 -2.750 1.00 79.56 93 ASP A C 1
ATOM 775 O O . ASP A 1 93 ? 10.016 6.052 -3.754 1.00 79.56 93 ASP A O 1
ATOM 779 N N . TRP A 1 94 ? 7.992 6.025 -2.797 1.00 83.56 94 TRP A N 1
ATOM 780 C CA . TRP A 1 94 ? 7.268 5.738 -4.030 1.00 83.56 94 TRP A CA 1
ATOM 781 C C . TRP A 1 94 ? 6.881 7.038 -4.734 1.00 83.56 94 TRP A C 1
ATOM 783 O O . TRP A 1 94 ? 6.190 7.882 -4.166 1.00 83.56 94 TRP A O 1
ATOM 793 N N . GLY A 1 95 ? 7.289 7.181 -5.996 1.00 83.38 95 GLY A N 1
ATOM 794 C CA . GLY A 1 95 ? 6.750 8.219 -6.877 1.00 83.38 95 GLY A CA 1
ATOM 795 C C . GLY A 1 95 ? 5.355 7.857 -7.389 1.00 83.38 95 GLY A C 1
ATOM 796 O O . GLY A 1 95 ? 4.470 8.704 -7.442 1.00 83.38 95 GLY A O 1
ATOM 797 N N . GLU A 1 96 ? 5.165 6.581 -7.724 1.00 89.69 96 GLU A N 1
ATOM 798 C CA . GLU A 1 96 ? 3.896 5.978 -8.141 1.00 89.69 96 GLU A CA 1
ATOM 799 C C . GLU A 1 96 ? 3.836 4.557 -7.568 1.00 89.69 96 GLU A C 1
ATOM 801 O O . GLU A 1 96 ? 4.854 3.860 -7.558 1.00 89.69 96 GLU A O 1
ATOM 806 N N . LEU A 1 97 ? 2.667 4.124 -7.098 1.00 92.19 97 LEU A N 1
ATOM 807 C CA . LEU A 1 97 ? 2.421 2.749 -6.664 1.00 92.19 97 LEU A CA 1
ATOM 808 C C . LEU A 1 97 ? 0.949 2.410 -6.893 1.00 92.19 97 LEU A C 1
ATOM 810 O O . LEU A 1 97 ? 0.071 3.035 -6.295 1.00 92.19 97 LEU A O 1
ATOM 814 N N . SER A 1 98 ? 0.706 1.387 -7.705 1.00 94.75 98 SER A N 1
ATOM 815 C CA . SER A 1 98 ? -0.622 0.838 -7.957 1.00 94.75 98 SER A CA 1
ATOM 816 C C . SER A 1 98 ? -0.617 -0.661 -7.658 1.00 94.75 98 SER A C 1
ATOM 818 O O . SER A 1 98 ? 0.272 -1.409 -8.074 1.00 94.75 98 SER A O 1
ATOM 820 N N . ILE A 1 99 ? -1.620 -1.101 -6.913 1.00 93.94 99 ILE A N 1
ATOM 821 C CA . ILE A 1 99 ? -1.843 -2.477 -6.485 1.00 93.94 99 ILE A CA 1
ATOM 822 C C . ILE A 1 99 ? -3.122 -2.960 -7.156 1.00 93.94 99 ILE A C 1
ATOM 824 O O . ILE A 1 99 ? -4.149 -2.290 -7.095 1.00 93.94 99 ILE A O 1
ATOM 828 N N . TYR A 1 100 ? -3.065 -4.144 -7.755 1.00 94.38 100 TYR A N 1
ATOM 829 C CA . TYR A 1 100 ? -4.186 -4.741 -8.471 1.00 94.38 100 TYR A CA 1
ATOM 830 C C . TYR A 1 100 ? -4.608 -6.055 -7.833 1.00 94.38 100 TYR A C 1
ATOM 832 O O . TYR A 1 100 ? -3.743 -6.846 -7.443 1.00 94.38 100 TYR A O 1
ATOM 840 N N . VAL A 1 101 ? -5.914 -6.328 -7.795 1.00 93.31 101 VAL A N 1
ATOM 841 C CA . VAL A 1 101 ? -6.473 -7.569 -7.228 1.00 93.31 101 VAL A CA 1
ATOM 842 C C . VAL A 1 101 ? -7.543 -8.202 -8.122 1.00 93.31 101 VAL A C 1
ATOM 844 O O . VAL A 1 101 ? -8.214 -7.511 -8.886 1.00 93.31 101 VAL A O 1
ATOM 847 N N . ARG A 1 102 ? -7.702 -9.532 -8.048 1.00 90.19 102 ARG A N 1
ATOM 848 C CA . ARG A 1 102 ? -8.760 -10.290 -8.747 1.00 90.19 102 ARG A CA 1
ATOM 849 C C . ARG A 1 102 ? -9.110 -11.610 -8.063 1.00 90.19 102 ARG A C 1
ATOM 851 O O . ARG A 1 102 ? -8.207 -12.210 -7.427 1.00 90.19 102 ARG A O 1
#